Protein AF-A0A8T4GM73-F1 (afdb_monomer_lite)

Secondary structure (DSSP, 8-state):
--GGG--GGGSS-HHHHHHHHHHHHTT-EEEEEEETTEEEEEEESSSEEEEEEEE-SS-EEEEE---

Structure (mmCIF, N/CA/C/O backbone):
data_AF-A0A8T4GM73-F1
#
_entry.id   AF-A0A8T4GM73-F1
#
loop_
_atom_site.group_PDB
_atom_site.id
_atom_site.type_symbol
_atom_site.label_atom_id
_atom_site.label_alt_id
_atom_site.label_comp_id
_atom_site.label_asym_id
_atom_site.label_entity_id
_atom_site.label_seq_id
_atom_site.pdbx_PDB_ins_code
_atom_site.Cartn_x
_atom_site.Cartn_y
_atom_site.Cartn_z
_atom_site.occupancy
_atom_site.B_iso_or_equiv
_atom_site.auth_seq_id
_atom_site.auth_comp_id
_atom_site.auth_asym_id
_atom_site.auth_atom_id
_atom_site.pdbx_PDB_model_num
ATOM 1 N N . MET A 1 1 ? 7.007 -14.898 13.035 1.00 49.34 1 MET A N 1
ATOM 2 C CA . MET A 1 1 ? 7.529 -13.518 12.991 1.00 49.34 1 MET A CA 1
ATOM 3 C C . MET A 1 1 ? 6.465 -12.632 13.616 1.00 49.34 1 MET A C 1
ATOM 5 O O . MET A 1 1 ? 5.314 -13.031 13.623 1.00 49.34 1 MET A O 1
ATOM 9 N N . ASP A 1 2 ? 6.837 -11.503 14.209 1.00 40.47 2 ASP A N 1
ATOM 10 C CA . ASP A 1 2 ? 5.874 -10.541 14.761 1.00 40.47 2 ASP A CA 1
ATOM 11 C C . ASP A 1 2 ? 5.163 -9.819 13.594 1.00 40.47 2 ASP A C 1
ATOM 13 O O . ASP A 1 2 ? 5.878 -9.364 12.693 1.00 40.47 2 ASP A O 1
ATOM 17 N N . PRO A 1 3 ? 3.822 -9.687 13.542 1.00 51.50 3 PRO A N 1
ATOM 18 C CA . PRO A 1 3 ? 3.148 -8.919 12.488 1.00 51.50 3 PRO A CA 1
ATOM 19 C C . PRO A 1 3 ? 3.563 -7.434 12.484 1.00 51.50 3 PRO A C 1
ATOM 21 O O . PRO A 1 3 ? 3.431 -6.761 11.462 1.00 51.50 3 PRO A O 1
ATOM 24 N N . GLU A 1 4 ? 4.167 -6.936 13.573 1.00 54.00 4 GLU A N 1
ATOM 25 C CA . GLU A 1 4 ? 4.822 -5.620 13.633 1.00 54.00 4 GLU A CA 1
ATOM 26 C C . GLU A 1 4 ? 6.160 -5.540 12.862 1.00 54.00 4 GLU A C 1
ATOM 28 O O . GLU A 1 4 ? 6.705 -4.452 12.681 1.00 54.00 4 GLU A O 1
ATOM 33 N N . ASN A 1 5 ? 6.699 -6.667 12.384 1.00 54.12 5 ASN A N 1
ATOM 34 C CA . ASN A 1 5 ? 8.009 -6.773 11.729 1.00 54.12 5 ASN A CA 1
ATOM 35 C C . ASN A 1 5 ? 7.948 -7.276 10.275 1.00 54.12 5 ASN A C 1
ATOM 37 O O . ASN A 1 5 ? 8.973 -7.687 9.726 1.00 54.12 5 ASN A O 1
ATOM 41 N N . VAL A 1 6 ? 6.785 -7.236 9.612 1.00 64.12 6 VAL A N 1
ATOM 42 C CA . VAL A 1 6 ? 6.739 -7.513 8.168 1.00 64.12 6 VAL A CA 1
ATOM 43 C C . VAL A 1 6 ? 7.472 -6.395 7.432 1.00 64.12 6 VAL A C 1
ATOM 45 O O . VAL A 1 6 ? 7.025 -5.246 7.382 1.00 64.12 6 VAL A O 1
ATOM 48 N N . ASN A 1 7 ? 8.612 -6.731 6.832 1.00 77.25 7 ASN A N 1
ATOM 49 C CA . ASN A 1 7 ? 9.317 -5.820 5.951 1.00 77.25 7 ASN A CA 1
ATOM 50 C C . ASN A 1 7 ? 8.480 -5.638 4.678 1.00 77.25 7 ASN A C 1
ATOM 52 O O . ASN A 1 7 ? 8.508 -6.470 3.780 1.00 77.25 7 ASN A O 1
ATOM 56 N N . ILE A 1 8 ? 7.724 -4.541 4.591 1.00 80.12 8 ILE A N 1
ATOM 57 C CA . ILE A 1 8 ? 6.842 -4.227 3.448 1.00 80.12 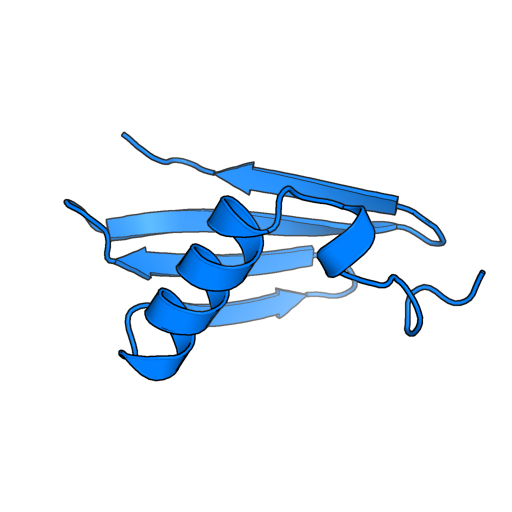8 ILE A CA 1
ATOM 58 C C . ILE A 1 8 ? 7.609 -4.241 2.107 1.00 80.12 8 ILE A C 1
ATOM 60 O O . ILE A 1 8 ? 7.029 -4.480 1.049 1.00 80.12 8 ILE A O 1
ATOM 64 N N . ARG A 1 9 ? 8.931 -4.023 2.124 1.00 85.19 9 ARG A N 1
ATOM 65 C CA . ARG A 1 9 ? 9.771 -4.133 0.920 1.00 85.19 9 ARG A CA 1
ATOM 66 C C . ARG A 1 9 ? 9.897 -5.567 0.403 1.00 85.19 9 ARG A C 1
ATOM 68 O O . ARG A 1 9 ? 10.171 -5.751 -0.770 1.00 85.19 9 ARG A O 1
ATOM 75 N N . GLU A 1 10 ? 9.703 -6.572 1.250 1.00 85.44 10 GLU A N 1
ATOM 76 C CA . GLU A 1 10 ? 9.746 -7.988 0.864 1.00 85.44 10 GLU A CA 1
ATOM 77 C C . GLU A 1 10 ? 8.398 -8.474 0.311 1.00 85.44 10 GLU A C 1
ATOM 79 O O . GLU A 1 10 ? 8.336 -9.511 -0.346 1.00 85.44 10 GLU A O 1
ATOM 84 N N . THR A 1 11 ? 7.314 -7.718 0.525 1.00 83.69 11 THR A N 1
ATOM 85 C CA . THR A 1 11 ? 5.963 -8.085 0.071 1.00 83.69 11 THR A CA 1
ATOM 86 C C . THR A 1 11 ? 5.613 -7.521 -1.307 1.00 83.69 11 THR A C 1
ATOM 88 O O . THR A 1 11 ? 4.545 -7.816 -1.841 1.00 83.69 11 THR A O 1
ATOM 91 N N . CYS A 1 12 ? 6.459 -6.665 -1.885 1.00 86.19 12 CYS A N 1
ATOM 92 C CA . CYS A 1 12 ? 6.216 -6.037 -3.181 1.00 86.19 12 CYS A CA 1
ATOM 93 C C . CYS A 1 12 ? 7.528 -5.679 -3.891 1.00 86.19 12 CYS A C 1
ATOM 95 O O . CYS A 1 12 ? 8.599 -5.719 -3.301 1.00 86.19 12 CYS A O 1
ATOM 97 N N . THR A 1 13 ? 7.457 -5.339 -5.178 1.00 92.69 13 THR A N 1
ATOM 98 C CA . THR A 1 13 ? 8.638 -4.860 -5.908 1.00 92.69 13 THR A CA 1
ATOM 99 C C . THR A 1 13 ? 9.005 -3.439 -5.479 1.00 92.69 13 THR A C 1
ATOM 101 O O . THR A 1 13 ? 8.131 -2.666 -5.078 1.00 92.69 13 THR A O 1
ATOM 104 N N . ASP A 1 14 ? 10.273 -3.052 -5.652 1.00 92.62 14 ASP A N 1
ATOM 105 C CA . ASP A 1 14 ? 10.748 -1.697 -5.329 1.00 92.62 14 ASP A CA 1
ATOM 106 C C . ASP A 1 14 ? 9.899 -0.602 -5.993 1.00 92.62 14 ASP A C 1
ATOM 108 O O . ASP A 1 14 ? 9.527 0.374 -5.347 1.00 92.62 14 ASP A O 1
ATOM 112 N N . ALA A 1 15 ? 9.499 -0.800 -7.255 1.00 93.81 15 ALA A N 1
ATOM 113 C CA . ALA A 1 15 ? 8.648 0.144 -7.980 1.00 93.81 15 ALA A CA 1
ATOM 114 C C . ALA A 1 15 ? 7.256 0.314 -7.338 1.00 93.81 15 ALA A C 1
ATOM 116 O O . ALA A 1 15 ? 6.703 1.415 -7.312 1.00 93.81 15 ALA A O 1
ATOM 117 N N . VAL A 1 16 ? 6.670 -0.766 -6.807 1.00 91.25 16 VAL A N 1
ATOM 118 C CA . VAL A 1 16 ? 5.378 -0.712 -6.104 1.00 91.25 16 VAL A CA 1
ATOM 119 C C . VAL A 1 16 ? 5.541 -0.047 -4.739 1.00 91.25 16 VAL A C 1
ATOM 121 O O . VAL A 1 16 ? 4.714 0.795 -4.376 1.00 91.25 16 VAL A O 1
ATOM 124 N N . PHE A 1 17 ? 6.617 -0.369 -4.018 1.00 91.56 17 PHE A N 1
ATOM 125 C CA . PHE A 1 17 ? 6.949 0.256 -2.741 1.00 91.56 17 PHE A CA 1
ATOM 126 C C . PHE A 1 17 ? 7.127 1.773 -2.890 1.00 91.56 17 PHE A C 1
ATOM 128 O O . PHE A 1 17 ? 6.509 2.554 -2.164 1.00 91.56 17 PHE A O 1
ATOM 135 N N . GLU A 1 18 ? 7.921 2.197 -3.872 1.00 94.06 18 GLU A N 1
ATOM 136 C CA . GLU A 1 18 ? 8.186 3.604 -4.162 1.00 94.06 18 GLU A CA 1
ATOM 137 C C . GLU A 1 18 ? 6.913 4.341 -4.594 1.00 94.06 18 GLU A C 1
ATOM 139 O O . GLU A 1 18 ? 6.634 5.437 -4.110 1.00 94.06 18 GLU A O 1
ATOM 144 N N . ARG A 1 19 ? 6.052 3.712 -5.404 1.00 92.19 19 ARG A N 1
ATOM 145 C CA . ARG A 1 19 ? 4.742 4.287 -5.741 1.00 92.19 19 ARG A CA 1
ATOM 146 C C . ARG A 1 19 ? 3.875 4.505 -4.499 1.00 92.19 19 ARG A C 1
ATOM 148 O O . ARG A 1 19 ? 3.254 5.558 -4.369 1.00 92.19 19 ARG A O 1
ATOM 155 N N . GLY A 1 20 ? 3.837 3.535 -3.585 1.00 91.62 20 GLY A N 1
ATOM 156 C CA . GLY A 1 20 ? 3.110 3.656 -2.319 1.00 91.62 20 GLY A CA 1
ATOM 157 C C . GLY A 1 20 ? 3.647 4.790 -1.441 1.00 91.62 20 GLY A C 1
ATOM 158 O O . GLY A 1 20 ? 2.868 5.566 -0.885 1.00 91.62 20 GLY A O 1
ATOM 159 N N . ARG A 1 21 ? 4.977 4.938 -1.376 1.00 93.75 21 ARG A N 1
ATOM 160 C CA . ARG A 1 21 ? 5.650 6.063 -0.711 1.00 93.75 21 ARG A CA 1
ATOM 161 C C . ARG A 1 21 ? 5.242 7.401 -1.317 1.00 93.75 21 ARG A C 1
ATOM 163 O O . ARG A 1 21 ? 4.768 8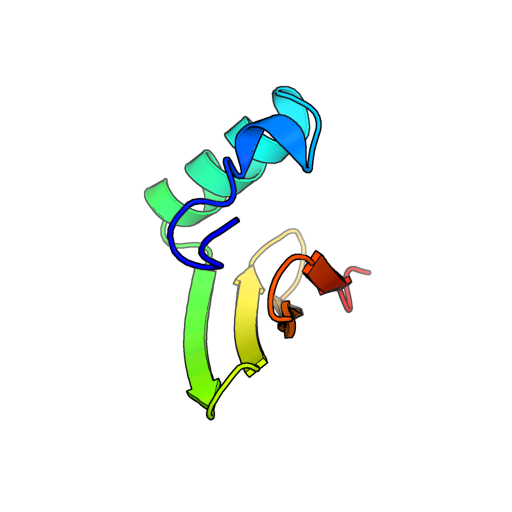.257 -0.578 1.00 93.75 21 ARG A O 1
ATOM 170 N N . ASN A 1 22 ? 5.313 7.539 -2.637 1.00 94.94 22 ASN A N 1
ATOM 171 C CA . ASN A 1 22 ? 4.923 8.768 -3.330 1.00 94.94 22 ASN A CA 1
ATOM 172 C C . ASN A 1 22 ? 3.453 9.120 -3.069 1.00 94.94 22 ASN A C 1
ATOM 174 O O . ASN A 1 22 ? 3.131 10.267 -2.786 1.00 94.94 22 ASN A O 1
ATOM 178 N N . TYR A 1 23 ? 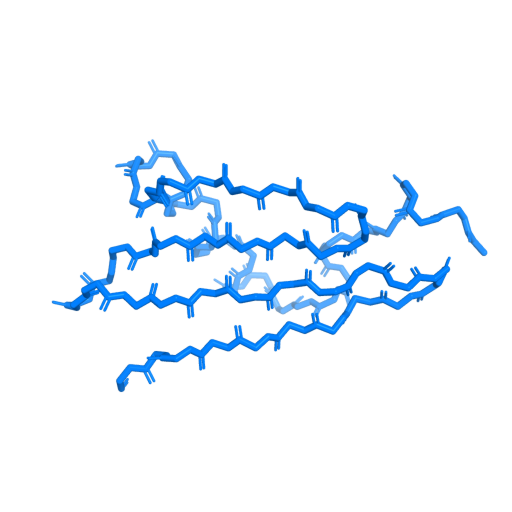2.546 8.138 -3.078 1.00 93.31 23 TYR A N 1
ATOM 179 C CA . TYR A 1 23 ? 1.130 8.390 -2.784 1.00 93.31 23 TYR A CA 1
ATOM 180 C C . TYR A 1 23 ? 0.905 8.900 -1.360 1.00 93.31 23 TYR A C 1
ATOM 182 O O . TYR A 1 23 ? 0.048 9.758 -1.145 1.00 93.31 23 TYR A O 1
ATOM 190 N N . ARG A 1 24 ? 1.669 8.401 -0.386 1.00 91.50 24 ARG A N 1
ATOM 191 C CA . ARG A 1 24 ? 1.645 8.921 0.983 1.00 91.50 24 ARG A CA 1
ATOM 192 C C . ARG A 1 24 ? 2.221 10.334 1.050 1.00 91.50 24 ARG A C 1
ATOM 194 O O . ARG A 1 24 ? 1.579 11.212 1.619 1.00 91.50 24 ARG A O 1
ATOM 201 N N . ASP A 1 25 ? 3.407 10.533 0.484 1.00 94.19 25 ASP A N 1
ATOM 202 C CA . ASP A 1 25 ? 4.165 11.782 0.581 1.00 94.19 25 ASP A CA 1
ATOM 203 C C . ASP A 1 25 ? 3.441 12.936 -0.149 1.00 94.19 25 ASP A C 1
ATOM 205 O O . ASP A 1 25 ? 3.480 14.080 0.296 1.00 94.19 25 ASP A O 1
ATOM 209 N N . GLU A 1 26 ? 2.671 12.629 -1.198 1.00 96.31 26 GLU A N 1
ATOM 210 C CA . GLU A 1 26 ? 1.809 13.577 -1.917 1.00 96.31 26 GLU A CA 1
ATOM 211 C C . GLU A 1 26 ? 0.391 13.733 -1.321 1.00 96.31 26 GLU A C 1
ATOM 213 O O . GLU A 1 26 ? -0.449 14.429 -1.893 1.00 96.31 26 GLU A O 1
ATOM 218 N N . GLY A 1 27 ? 0.070 13.072 -0.202 1.00 94.69 27 GLY A N 1
ATOM 219 C CA . GLY A 1 27 ? -1.250 13.179 0.439 1.00 94.69 27 GLY A CA 1
ATOM 220 C C . GLY A 1 27 ? -2.404 12.554 -0.361 1.00 94.69 27 GLY A C 1
ATOM 221 O O . GLY A 1 27 ? -3.563 12.948 -0.211 1.00 94.69 27 GLY A O 1
ATOM 222 N N . ARG A 1 28 ? -2.113 11.575 -1.227 1.00 95.19 28 ARG A N 1
ATOM 223 C CA . ARG A 1 28 ? -3.116 10.875 -2.051 1.00 95.19 28 ARG A CA 1
ATOM 224 C C . ARG A 1 28 ? -3.885 9.801 -1.289 1.00 95.19 28 ARG A C 1
ATOM 226 O O . ARG A 1 28 ? -4.933 9.370 -1.763 1.00 95.19 28 ARG A O 1
ATOM 233 N N . ILE A 1 29 ? -3.389 9.368 -0.133 1.00 94.75 29 ILE A N 1
ATOM 234 C CA . ILE A 1 29 ? -4.096 8.441 0.754 1.00 94.75 29 ILE A CA 1
ATOM 235 C C . ILE A 1 29 ? -5.052 9.258 1.624 1.00 94.75 29 ILE A C 1
ATOM 237 O O . ILE A 1 29 ? -4.635 9.991 2.518 1.00 94.75 29 ILE A O 1
ATOM 241 N N . GLN A 1 30 ? -6.339 9.151 1.327 1.00 91.19 30 GLN A N 1
ATOM 242 C CA . GLN A 1 30 ? -7.429 9.839 2.007 1.00 91.19 30 GLN A CA 1
ATOM 243 C C . GLN A 1 30 ? -8.148 8.844 2.918 1.00 91.19 30 GLN A C 1
ATOM 245 O O . GLN A 1 30 ? -8.234 7.665 2.600 1.00 91.19 30 GLN A O 1
ATOM 250 N N . ARG A 1 31 ? -8.668 9.325 4.054 1.00 88.12 31 ARG A N 1
ATOM 251 C CA . ARG A 1 31 ? -9.493 8.547 4.997 1.00 88.12 31 ARG A CA 1
ATOM 252 C C . ARG A 1 31 ? -8.929 7.147 5.294 1.00 88.12 31 ARG A C 1
ATOM 254 O O . ARG A 1 31 ? -9.327 6.168 4.678 1.00 88.12 31 ARG A O 1
ATOM 261 N N . ILE A 1 32 ? -8.016 7.070 6.258 1.00 94.00 32 ILE A N 1
ATOM 262 C CA . ILE A 1 32 ? -7.484 5.795 6.748 1.00 94.00 32 ILE A CA 1
ATOM 263 C C . ILE A 1 32 ? -8.282 5.393 7.984 1.00 94.00 32 ILE A C 1
ATOM 265 O O . ILE A 1 32 ? -8.327 6.139 8.962 1.00 94.00 32 ILE A O 1
ATOM 269 N N . GLU A 1 33 ? -8.888 4.216 7.940 1.00 94.94 33 GLU A N 1
ATOM 270 C CA . GLU A 1 33 ? -9.624 3.620 9.050 1.00 94.94 33 GLU A CA 1
ATOM 271 C C . GLU A 1 33 ? -9.002 2.261 9.378 1.00 94.94 33 GLU A C 1
ATOM 273 O O . GLU A 1 33 ? -8.618 1.508 8.484 1.00 94.94 33 GLU A O 1
ATOM 278 N N . ARG A 1 34 ? -8.869 1.953 10.670 1.00 94.31 34 ARG A N 1
ATOM 279 C CA . ARG A 1 34 ? -8.410 0.644 11.140 1.00 94.31 34 ARG A CA 1
ATOM 280 C C . ARG A 1 34 ? -9.436 0.072 12.101 1.00 94.31 34 ARG A C 1
ATOM 282 O O . ARG A 1 34 ? -9.797 0.727 13.078 1.00 94.31 34 ARG A O 1
ATOM 289 N N . PHE A 1 35 ? -9.851 -1.161 11.845 1.00 93.75 35 PHE A N 1
ATOM 290 C CA . PHE A 1 35 ? -10.713 -1.937 12.720 1.00 93.75 35 PHE A CA 1
ATOM 291 C C . PHE A 1 35 ? -10.089 -3.313 12.956 1.00 93.75 35 PHE A C 1
ATOM 293 O O . PHE A 1 35 ? -10.069 -4.160 12.065 1.00 93.75 35 PHE A O 1
ATOM 300 N N . GLY A 1 36 ? -9.541 -3.510 14.159 1.00 93.00 36 GLY A N 1
ATOM 301 C CA . GLY A 1 36 ? -8.742 -4.691 14.483 1.00 93.00 36 GLY A CA 1
ATOM 302 C C . GLY A 1 36 ? -7.566 -4.833 13.517 1.00 93.00 36 GLY A C 1
ATOM 303 O O . GLY A 1 36 ? -6.709 -3.946 13.422 1.00 93.00 36 GLY A O 1
ATOM 304 N N . ASP A 1 37 ? -7.585 -5.928 12.772 1.00 92.75 37 ASP A N 1
ATOM 305 C CA . ASP A 1 37 ? -6.557 -6.294 11.803 1.00 92.75 37 ASP A CA 1
ATOM 306 C C . ASP A 1 37 ? -6.877 -5.859 10.371 1.00 92.75 37 ASP A C 1
ATOM 308 O O . ASP A 1 37 ? -6.098 -6.104 9.457 1.00 92.75 37 ASP A O 1
ATOM 312 N N . VAL A 1 38 ? -7.995 -5.166 10.158 1.00 94.00 38 VAL A N 1
ATOM 313 C CA . VAL A 1 38 ? -8.383 -4.647 8.845 1.00 94.00 38 VAL A CA 1
ATOM 314 C C . VAL A 1 38 ? -8.102 -3.150 8.780 1.00 94.00 38 VAL A C 1
ATOM 316 O O . VAL A 1 38 ? -8.551 -2.378 9.630 1.00 94.00 38 VAL A O 1
ATOM 319 N N . VAL A 1 39 ? -7.370 -2.726 7.756 1.00 93.94 39 VAL A N 1
ATOM 320 C CA . VAL A 1 39 ? -7.110 -1.326 7.416 1.00 93.94 39 VAL A CA 1
ATOM 321 C C . VAL A 1 39 ? -7.778 -1.016 6.085 1.00 93.94 39 VAL A C 1
ATOM 323 O O . VAL A 1 39 ? -7.502 -1.668 5.082 1.00 93.94 39 VAL A O 1
ATOM 326 N N . THR A 1 40 ? -8.616 0.012 6.051 1.00 95.56 40 THR A N 1
ATOM 327 C CA . THR A 1 40 ? -9.240 0.521 4.826 1.00 95.56 40 THR A CA 1
ATOM 328 C C . THR A 1 40 ? -8.777 1.943 4.549 1.00 95.56 40 THR A C 1
ATOM 330 O O . THR A 1 40 ? -8.654 2.757 5.466 1.00 95.56 40 THR A O 1
ATOM 333 N N . ALA A 1 41 ? -8.512 2.256 3.284 1.00 95.88 41 ALA A N 1
ATOM 334 C CA . ALA A 1 41 ? -8.107 3.587 2.854 1.00 95.88 41 ALA A CA 1
ATOM 335 C C . ALA A 1 41 ? -8.713 3.951 1.498 1.00 95.88 41 ALA A C 1
ATOM 337 O O . ALA A 1 41 ? -8.717 3.127 0.586 1.00 95.88 41 ALA A O 1
ATOM 338 N N . ALA A 1 42 ? -9.138 5.203 1.337 1.00 96.19 42 ALA A N 1
ATOM 339 C CA . ALA A 1 42 ? -9.544 5.745 0.045 1.00 96.19 42 ALA A CA 1
ATOM 340 C C . ALA A 1 42 ? -8.337 6.409 -0.635 1.00 96.19 42 ALA A C 1
ATOM 342 O O . ALA A 1 42 ? -7.825 7.430 -0.186 1.0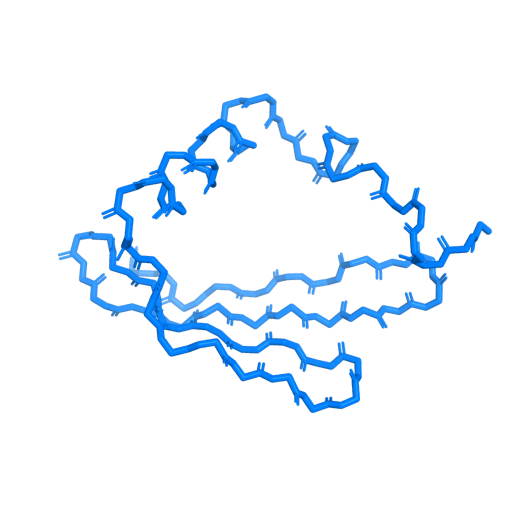0 96.19 42 ALA A O 1
ATOM 343 N N . VAL A 1 43 ? -7.847 5.858 -1.737 1.00 95.19 43 VAL A N 1
ATOM 344 C CA . VAL A 1 43 ? -6.641 6.343 -2.418 1.00 95.19 43 VAL A CA 1
ATOM 345 C C . VAL A 1 43 ? -7.014 7.083 -3.698 1.00 95.19 43 VAL A C 1
ATOM 347 O O . VAL A 1 43 ? -7.847 6.636 -4.483 1.00 95.19 43 VAL A O 1
ATOM 350 N N . ARG A 1 44 ? -6.390 8.241 -3.925 1.00 94.25 44 ARG A N 1
ATOM 351 C CA . ARG A 1 44 ? -6.561 9.046 -5.138 1.00 94.25 44 ARG A CA 1
ATOM 352 C C . ARG A 1 44 ? -5.493 8.698 -6.177 1.00 94.25 44 ARG A C 1
ATOM 354 O O . ARG A 1 44 ? -4.354 9.148 -6.071 1.00 94.25 44 ARG A O 1
ATOM 361 N N . GLY A 1 45 ? -5.876 7.931 -7.192 1.00 88.06 45 GLY A N 1
ATOM 362 C CA . GLY A 1 45 ? -5.095 7.717 -8.413 1.00 88.06 45 GLY A CA 1
ATOM 363 C C . GLY A 1 45 ? -5.625 8.572 -9.564 1.00 88.06 45 GLY A C 1
ATOM 364 O O . GLY A 1 45 ? -5.771 9.786 -9.427 1.00 88.06 45 GLY A O 1
ATOM 365 N N . SER A 1 46 ? -5.945 7.926 -10.689 1.00 87.75 46 SER A N 1
ATOM 366 C CA . SER A 1 46 ? -6.749 8.522 -11.769 1.00 87.75 46 SER A CA 1
ATOM 367 C C . SER A 1 46 ? -8.189 8.804 -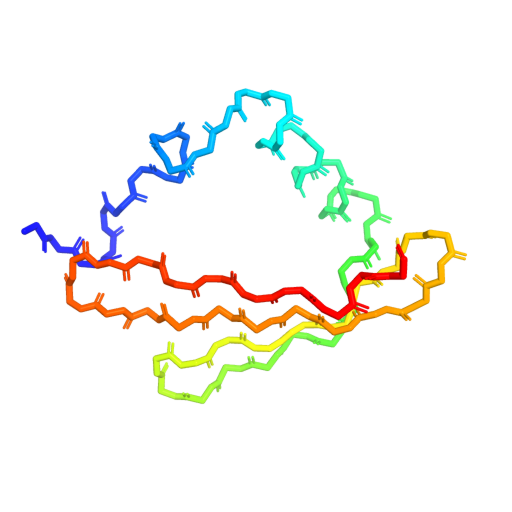11.319 1.00 87.75 46 SER A C 1
ATOM 369 O O . SER A 1 46 ? -8.770 9.819 -11.695 1.00 87.75 46 SER A O 1
ATOM 371 N N . SER A 1 47 ? -8.736 7.940 -10.464 1.00 90.94 47 SER A N 1
ATOM 372 C CA . SER A 1 47 ? -9.976 8.135 -9.712 1.00 90.94 47 SER A CA 1
ATOM 373 C C . SER A 1 47 ? -9.749 7.834 -8.227 1.00 90.94 47 SER A C 1
ATOM 375 O O . SER A 1 47 ? -8.673 7.378 -7.828 1.00 90.94 47 SER A O 1
ATOM 377 N N . LEU A 1 48 ? -10.758 8.107 -7.396 1.00 93.38 48 LEU A N 1
ATOM 378 C CA . LEU A 1 48 ? -10.781 7.617 -6.020 1.00 93.38 48 LEU A CA 1
ATOM 379 C C . LEU A 1 48 ? -11.129 6.123 -6.033 1.00 93.38 48 LEU A C 1
ATOM 381 O O . LEU A 1 48 ? -12.050 5.726 -6.748 1.00 93.38 48 LEU A O 1
ATOM 385 N N . TYR A 1 49 ? -10.402 5.319 -5.266 1.00 94.12 49 TYR A N 1
ATOM 386 C CA . TYR A 1 49 ? -10.674 3.894 -5.097 1.00 94.12 49 TYR A CA 1
ATOM 387 C C . TYR A 1 49 ? -10.326 3.438 -3.683 1.00 94.12 49 TYR A C 1
ATOM 389 O O . TYR A 1 49 ? -9.458 4.021 -3.032 1.00 94.12 49 TYR A O 1
ATOM 397 N N . ASP A 1 50 ? -10.974 2.373 -3.226 1.00 95.06 50 ASP A N 1
ATOM 398 C CA . ASP A 1 50 ? -10.723 1.816 -1.903 1.00 95.06 50 ASP A CA 1
ATOM 399 C C . ASP A 1 50 ? -9.622 0.753 -1.940 1.00 95.06 50 ASP A C 1
ATOM 401 O O . ASP A 1 50 ? -9.525 -0.070 -2.857 1.00 95.06 50 ASP A O 1
ATOM 405 N N . VAL A 1 51 ? -8.790 0.770 -0.907 1.00 94.81 51 VAL A N 1
ATOM 406 C CA . VAL A 1 51 ? -7.786 -0.244 -0.602 1.00 94.81 51 VAL A CA 1
ATOM 407 C C . VAL A 1 51 ? -8.142 -0.849 0.742 1.00 94.81 51 VAL A C 1
ATOM 409 O O . VAL A 1 51 ? -8.370 -0.122 1.705 1.00 94.81 51 VAL A O 1
ATOM 412 N N . THR A 1 52 ? -8.175 -2.175 0.807 1.00 95.81 52 THR A N 1
ATOM 413 C CA . THR A 1 52 ? -8.359 -2.931 2.048 1.00 95.81 52 THR A CA 1
ATOM 414 C C . THR A 1 52 ? -7.129 -3.791 2.279 1.00 95.81 52 THR A C 1
AT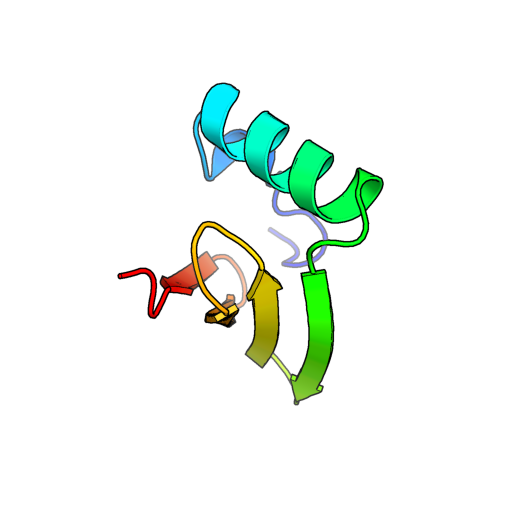OM 416 O O . THR A 1 52 ? -6.681 -4.483 1.367 1.00 95.81 52 THR A O 1
ATOM 419 N N . VAL A 1 53 ? -6.578 -3.730 3.483 1.00 93.00 53 VAL A N 1
ATOM 420 C CA . VAL A 1 53 ? -5.427 -4.517 3.917 1.00 93.00 53 VAL A CA 1
ATOM 421 C C . VAL A 1 53 ? -5.824 -5.285 5.167 1.00 93.00 53 VAL A C 1
ATOM 423 O O . VAL A 1 53 ? -6.235 -4.680 6.151 1.00 93.00 53 VAL A O 1
ATOM 426 N N . GLU A 1 54 ? -5.692 -6.601 5.129 1.00 92.19 54 GLU A N 1
ATOM 427 C CA . GLU A 1 54 ? -5.921 -7.492 6.262 1.00 92.19 54 GLU A CA 1
ATOM 428 C C . GLU A 1 54 ? -4.565 -7.974 6.796 1.00 92.19 54 GLU A C 1
ATOM 430 O O . GLU A 1 54 ? -3.733 -8.511 6.057 1.00 92.19 54 GLU A O 1
ATOM 435 N N . LEU A 1 55 ? -4.331 -7.739 8.085 1.00 87.50 55 LEU A N 1
ATOM 436 C CA . LEU A 1 55 ? -3.100 -8.048 8.804 1.00 87.50 55 LEU A CA 1
ATOM 437 C C . LEU A 1 55 ? -3.271 -9.376 9.555 1.00 87.50 55 LEU A C 1
ATOM 439 O O . LEU A 1 55 ? -3.799 -9.421 10.657 1.00 87.50 55 LEU A O 1
ATOM 443 N N . GLY A 1 56 ? -2.830 -10.480 8.962 1.00 83.00 56 GLY A N 1
ATOM 444 C CA . GLY A 1 56 ? -2.743 -11.763 9.663 1.00 83.00 56 GLY A CA 1
ATOM 445 C C . GLY A 1 56 ? -1.487 -11.857 10.535 1.00 83.00 56 GLY A C 1
ATOM 446 O O . GLY A 1 56 ? -0.562 -11.060 10.400 1.00 83.00 56 GLY A O 1
ATOM 447 N N . GLU A 1 57 ? -1.398 -12.897 11.372 1.00 76.19 57 GLU A N 1
ATOM 448 C CA . GLU A 1 57 ? -0.258 -13.112 12.287 1.00 76.19 57 GLU A CA 1
ATOM 449 C C . GLU A 1 57 ? 1.110 -13.130 11.582 1.00 76.19 57 GLU A C 1
ATOM 451 O O . GLU A 1 57 ? 2.120 -12.782 12.184 1.00 76.19 57 GLU A O 1
ATOM 456 N N . ASN A 1 58 ? 1.164 -13.542 10.310 1.00 74.62 58 ASN A N 1
ATOM 457 C CA . ASN A 1 58 ? 2.395 -13.575 9.506 1.00 74.62 58 ASN A CA 1
ATOM 458 C C . ASN A 1 58 ? 2.152 -13.226 8.027 1.00 74.62 58 ASN A C 1
ATOM 460 O O . ASN A 1 58 ? 2.974 -13.546 7.168 1.00 74.62 58 ASN A O 1
ATOM 464 N N . THR A 1 59 ? 1.001 -12.642 7.699 1.00 78.88 59 THR A N 1
ATOM 465 C CA . THR A 1 59 ? 0.590 -12.418 6.310 1.00 78.88 59 THR A CA 1
ATOM 466 C C . THR A 1 59 ? -0.057 -11.058 6.163 1.00 78.88 59 THR A C 1
ATOM 468 O O . THR A 1 59 ? -0.786 -10.614 7.041 1.00 78.88 59 THR A O 1
ATOM 471 N N . VAL A 1 60 ? 0.161 -10.428 5.016 1.00 85.19 60 VAL A N 1
ATOM 472 C CA . VAL A 1 60 ? -0.567 -9.229 4.609 1.00 85.19 60 VAL A CA 1
ATOM 473 C C . VAL A 1 60 ? -1.356 -9.598 3.362 1.00 85.19 60 VAL A C 1
ATOM 475 O O . VAL A 1 60 ? -0.753 -9.914 2.338 1.00 85.19 60 VAL A O 1
ATOM 478 N N . ASP A 1 61 ? -2.685 -9.590 3.453 1.00 88.88 61 ASP A N 1
ATOM 479 C CA . ASP A 1 61 ? -3.561 -9.706 2.284 1.00 88.88 61 ASP A CA 1
ATOM 480 C C . ASP A 1 61 ? -4.053 -8.306 1.911 1.00 88.88 61 ASP A C 1
ATOM 482 O O . ASP A 1 61 ? -4.538 -7.560 2.760 1.00 88.88 61 ASP A O 1
ATOM 486 N N . ALA A 1 62 ? -3.884 -7.916 0.653 1.00 89.94 62 ALA A N 1
ATOM 487 C CA . ALA A 1 62 ? -4.210 -6.578 0.186 1.00 89.94 62 ALA A CA 1
ATOM 488 C C . ALA A 1 62 ? -5.093 -6.653 -1.057 1.00 89.94 62 ALA A C 1
ATOM 490 O O . ALA A 1 62 ? -4.747 -7.272 -2.064 1.00 89.94 62 ALA A O 1
ATOM 491 N N . ARG A 1 63 ? -6.228 -5.958 -1.002 1.00 92.56 63 ARG A N 1
ATOM 492 C CA . ARG A 1 63 ? -7.191 -5.837 -2.095 1.00 92.56 63 ARG A CA 1
ATOM 493 C C . ARG A 1 63 ? -7.326 -4.377 -2.500 1.00 92.56 63 ARG A C 1
ATOM 495 O O . ARG A 1 63 ? -7.408 -3.490 -1.653 1.00 92.56 63 ARG A O 1
ATOM 502 N N . CYS A 1 64 ? -7.374 -4.137 -3.806 1.00 91.69 64 CYS A N 1
ATOM 503 C CA . CYS A 1 64 ? -7.639 -2.821 -4.369 1.00 91.69 64 CYS A CA 1
ATOM 504 C C . CYS A 1 64 ? -8.883 -2.859 -5.256 1.00 91.69 64 CYS A C 1
ATOM 506 O O . CYS A 1 64 ? -8.972 -3.716 -6.132 1.00 91.69 64 CYS A O 1
ATOM 508 N N . ALA A 1 65 ? -9.775 -1.881 -5.102 1.00 92.06 65 ALA A N 1
ATOM 509 C CA . ALA A 1 65 ? -10.854 -1.586 -6.050 1.00 92.06 65 ALA A CA 1
ATOM 510 C C . ALA A 1 65 ? -10.387 -0.652 -7.190 1.00 92.06 65 ALA A C 1
ATOM 512 O O . ALA A 1 65 ? -11.155 0.163 -7.698 1.00 92.06 65 ALA A O 1
ATOM 513 N N . CYS A 1 66 ? -9.100 -0.724 -7.536 1.00 82.56 66 CYS A N 1
ATOM 514 C CA . CYS A 1 66 ? -8.460 0.069 -8.579 1.00 82.56 66 CYS A CA 1
ATOM 515 C C . CYS A 1 66 ? -9.202 -0.146 -9.920 1.00 82.56 66 CYS A C 1
ATOM 517 O O . CYS A 1 66 ? -9.451 -1.306 -10.257 1.00 82.56 66 CYS A O 1
ATOM 519 N N . PRO A 1 67 ? -9.551 0.918 -10.669 1.00 72.88 67 PRO A N 1
ATOM 520 C CA . PRO A 1 67 ? -10.171 0.803 -11.992 1.00 72.88 67 PRO A CA 1
ATOM 521 C C . PRO A 1 67 ? -9.207 0.307 -13.078 1.00 72.88 67 PRO A C 1
ATOM 523 O O . PRO A 1 67 ? -7.971 0.436 -12.895 1.00 72.88 67 PRO A O 1
#

Sequence (67 aa):
MDPENVNIRETCTDAVFERGRNYRDEGRIQRIERFGDVVTAAVRGSSLYDVTVELGENTVDARCACP

pLDDT: mean 86.99, std 12.36, range [40.47, 96.31]

Radius of gyration: 12.23 Å; chains: 1; bounding box: 22×27×27 Å

Organism: NCBI:txid261290

Foldseek 3Di:
DALVPPPVCVVDPPVVVVVVVVQVVVVQWADWDDDPQKIWTFGDDVHTWIKIWGRDRHDIDIDIPDD